Protein AF-A0A2L2T9X7-F1 (afdb_monomer_lite)

Radius of gyration: 12.85 Å; chains: 1; bounding box: 37×28×32 Å

Structure (mmCIF, N/CA/C/O backbone):
data_AF-A0A2L2T9X7-F1
#
_entry.id   AF-A0A2L2T9X7-F1
#
loop_
_atom_site.group_PDB
_atom_site.id
_atom_site.type_symbol
_atom_site.label_atom_id
_atom_site.label_alt_id
_atom_site.label_comp_id
_atom_site.label_asym_id
_atom_site.label_entity_id
_atom_site.label_seq_id
_atom_site.pdbx_PDB_ins_code
_atom_site.Cartn_x
_atom_site.Cartn_y
_atom_site.Cartn_z
_atom_site.occupancy
_atom_site.B_iso_or_equiv
_atom_site.auth_seq_id
_atom_site.auth_comp_id
_atom_site.auth_asym_id
_atom_site.auth_atom_id
_atom_site.pdbx_PDB_model_num
ATOM 1 N N . MET A 1 1 ? 8.212 11.317 -5.505 1.00 58.78 1 MET A N 1
ATOM 2 C CA . MET A 1 1 ? 8.219 10.140 -4.601 1.00 58.78 1 MET A CA 1
ATOM 3 C C . MET A 1 1 ? 7.392 10.392 -3.350 1.00 58.78 1 MET A C 1
ATOM 5 O O . MET A 1 1 ? 6.436 9.659 -3.141 1.00 58.78 1 MET A O 1
ATOM 9 N N . SER A 1 2 ? 7.699 11.438 -2.572 1.00 67.00 2 SER A N 1
ATOM 10 C CA . SER A 1 2 ? 6.882 11.884 -1.431 1.00 67.00 2 SER A CA 1
ATOM 11 C C . SER A 1 2 ? 5.402 12.030 -1.791 1.00 67.00 2 SER A C 1
ATOM 13 O O . SER A 1 2 ? 4.555 11.530 -1.068 1.00 67.00 2 SER A O 1
ATOM 15 N N . GLU A 1 3 ? 5.083 12.620 -2.940 1.00 79.75 3 GLU A N 1
ATOM 16 C CA . GLU A 1 3 ? 3.691 12.804 -3.374 1.00 79.75 3 GLU A CA 1
ATOM 17 C C . GLU A 1 3 ? 2.931 11.483 -3.575 1.00 79.75 3 GLU A C 1
ATOM 19 O O . GLU A 1 3 ? 1.746 11.410 -3.276 1.00 79.75 3 GLU A O 1
ATOM 24 N N . LEU A 1 4 ? 3.606 10.415 -4.021 1.00 84.00 4 LEU A N 1
ATOM 25 C CA . LEU A 1 4 ? 2.952 9.136 -4.303 1.00 84.00 4 LEU A CA 1
ATOM 26 C C . LEU A 1 4 ? 2.706 8.327 -3.024 1.00 84.00 4 LEU A C 1
ATOM 28 O O . LEU A 1 4 ? 1.606 7.819 -2.824 1.00 84.00 4 LEU A O 1
ATOM 32 N N . VAL A 1 5 ? 3.700 8.240 -2.132 1.00 83.81 5 VAL A N 1
ATOM 33 C CA . VAL A 1 5 ? 3.551 7.535 -0.841 1.00 83.81 5 VAL A CA 1
ATOM 34 C C . VAL A 1 5 ? 2.613 8.259 0.131 1.00 83.81 5 VAL A C 1
ATOM 36 O O . VAL A 1 5 ? 2.153 7.645 1.085 1.00 83.81 5 VAL A O 1
ATOM 39 N N . ASN A 1 6 ? 2.327 9.542 -0.117 1.00 85.12 6 ASN A N 1
ATOM 40 C CA . ASN A 1 6 ? 1.365 10.351 0.635 1.00 85.12 6 ASN A CA 1
ATOM 41 C C . ASN A 1 6 ? 0.051 10.591 -0.133 1.00 85.12 6 ASN A C 1
ATOM 43 O O . ASN A 1 6 ? -0.750 11.417 0.298 1.00 85.12 6 ASN A O 1
ATOM 47 N N . SER A 1 7 ? -0.170 9.920 -1.271 1.00 87.94 7 SER A N 1
ATOM 48 C CA . SER A 1 7 ? -1.402 10.106 -2.058 1.00 87.94 7 SER A CA 1
ATOM 49 C C . SER A 1 7 ? -2.647 9.610 -1.322 1.00 87.94 7 SER A C 1
ATOM 51 O O . SER A 1 7 ? -3.713 10.197 -1.465 1.00 87.94 7 SER A O 1
ATOM 53 N N . GLU A 1 8 ? -2.486 8.583 -0.488 1.00 90.62 8 GLU A N 1
ATOM 54 C CA . GLU A 1 8 ? -3.488 8.090 0.452 1.00 90.62 8 GLU A CA 1
ATOM 55 C C . GLU A 1 8 ? -2.820 7.802 1.806 1.00 90.62 8 GLU A C 1
ATOM 57 O O . GLU A 1 8 ? -1.623 7.489 1.834 1.00 90.62 8 GLU A O 1
ATOM 62 N N . PRO A 1 9 ? -3.568 7.834 2.929 1.00 89.00 9 PRO A N 1
ATOM 63 C CA . PRO A 1 9 ? -3.031 7.491 4.249 1.00 89.00 9 PRO A CA 1
ATOM 64 C C . PRO A 1 9 ? -2.436 6.083 4.306 1.00 89.00 9 PRO A C 1
ATOM 66 O O . PRO A 1 9 ? -1.485 5.843 5.043 1.00 89.00 9 PRO A O 1
ATOM 69 N N . VAL A 1 10 ? -2.986 5.154 3.518 1.00 90.31 10 VAL A N 1
ATOM 70 C CA . VAL A 1 10 ? -2.473 3.793 3.356 1.00 90.31 10 VAL A CA 1
ATOM 71 C C . VAL A 1 10 ? -2.231 3.537 1.875 1.00 90.31 10 VAL A C 1
ATOM 73 O O . VAL A 1 10 ? -3.164 3.568 1.074 1.00 90.31 10 VAL A O 1
ATOM 76 N N . MET A 1 11 ? -0.983 3.245 1.518 1.00 91.81 11 MET A N 1
ATOM 77 C CA . MET A 1 11 ? -0.565 2.979 0.143 1.00 91.81 11 MET A CA 1
ATOM 78 C C . MET A 1 11 ? 0.081 1.600 0.013 1.00 91.81 11 MET A C 1
ATOM 80 O O . MET A 1 11 ? 1.054 1.278 0.695 1.00 91.81 11 MET A O 1
ATOM 84 N N . LEU A 1 12 ? -0.445 0.785 -0.903 1.00 90.06 12 LEU A N 1
ATOM 85 C CA . LEU A 1 12 ? 0.079 -0.536 -1.239 1.00 90.06 12 LEU A CA 1
ATOM 86 C C . LEU A 1 12 ? 0.810 -0.504 -2.584 1.00 90.06 12 LEU A C 1
AT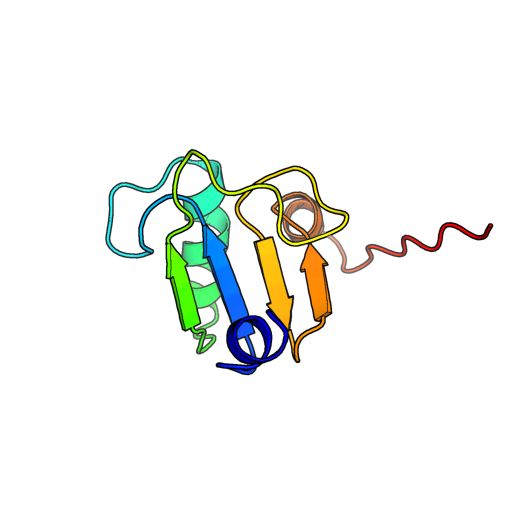OM 88 O O . LEU A 1 12 ? 0.194 -0.395 -3.644 1.00 90.06 12 LEU A O 1
ATOM 92 N N . PHE A 1 13 ? 2.125 -0.681 -2.551 1.00 89.12 13 PHE A N 1
ATOM 93 C CA . PHE A 1 13 ? 2.947 -0.825 -3.748 1.00 89.12 13 PHE A CA 1
ATOM 94 C C . PHE A 1 13 ? 3.119 -2.305 -4.057 1.00 89.12 13 PHE A C 1
ATOM 96 O O . PHE A 1 13 ? 3.565 -3.084 -3.212 1.00 89.12 13 PHE A O 1
ATOM 103 N N . MET A 1 14 ? 2.755 -2.726 -5.263 1.00 87.25 14 MET A N 1
ATOM 104 C CA . MET A 1 14 ? 2.778 -4.139 -5.628 1.00 87.25 14 MET A CA 1
ATOM 105 C C . MET A 1 14 ? 2.969 -4.348 -7.126 1.00 87.25 14 MET A C 1
ATOM 107 O O . MET A 1 14 ? 2.681 -3.468 -7.924 1.00 87.25 14 MET A O 1
ATOM 111 N N . LYS A 1 15 ? 3.430 -5.543 -7.515 1.00 85.00 15 LYS A N 1
ATOM 112 C CA . LYS A 1 15 ? 3.434 -5.961 -8.922 1.00 85.00 15 LYS A CA 1
ATOM 113 C C . LYS A 1 15 ? 2.056 -6.521 -9.280 1.00 85.00 15 LYS A C 1
ATOM 115 O O . LYS A 1 15 ? 1.625 -7.517 -8.694 1.00 85.00 15 LYS A O 1
ATOM 120 N N . GLY A 1 16 ? 1.392 -5.889 -10.240 1.00 83.19 16 GLY A N 1
ATOM 121 C CA . GLY A 1 16 ? -0.012 -6.105 -10.581 1.00 83.19 16 GLY A CA 1
ATOM 122 C C . GLY A 1 16 ? -0.950 -5.144 -9.844 1.00 83.19 16 GLY A C 1
ATOM 123 O O . GLY A 1 16 ? -0.525 -4.190 -9.202 1.00 83.19 16 GLY A O 1
ATOM 124 N N . THR A 1 17 ? -2.253 -5.399 -9.934 1.00 84.38 17 THR A N 1
ATOM 125 C CA . THR A 1 17 ? -3.296 -4.628 -9.233 1.00 84.38 17 THR A CA 1
ATOM 126 C C . THR A 1 17 ? -4.069 -5.517 -8.258 1.00 84.38 17 THR A C 1
ATOM 128 O O . THR A 1 17 ? -4.155 -6.724 -8.503 1.00 84.38 17 THR A O 1
ATOM 131 N N . PRO A 1 18 ? -4.699 -4.972 -7.199 1.00 83.25 18 PRO A N 1
ATOM 132 C CA . PRO A 1 18 ? -5.488 -5.765 -6.248 1.00 83.25 18 PRO A CA 1
ATOM 133 C C . PRO A 1 18 ? -6.572 -6.640 -6.898 1.00 83.25 18 PRO A C 1
ATOM 135 O O . PRO A 1 18 ? -6.842 -7.740 -6.433 1.00 83.25 18 PRO A O 1
ATOM 138 N N . LYS A 1 19 ? -7.136 -6.185 -8.027 1.00 80.62 19 LYS A N 1
ATOM 139 C CA . LYS A 1 19 ? -8.174 -6.893 -8.799 1.00 80.62 19 LYS A CA 1
ATOM 140 C C . LYS A 1 19 ? -7.626 -7.919 -9.803 1.00 80.62 19 LYS A C 1
ATOM 142 O O . LYS A 1 19 ? -8.400 -8.645 -10.419 1.00 80.62 19 LYS A O 1
ATOM 147 N N . SER A 1 20 ? -6.313 -7.949 -10.028 1.00 76.69 20 SER A N 1
ATOM 148 C CA . SER A 1 20 ? -5.662 -8.856 -10.983 1.00 76.69 20 SER A CA 1
ATOM 149 C C . SER A 1 20 ? -5.260 -10.188 -10.337 1.00 76.69 20 SER A C 1
ATOM 151 O O . SER A 1 20 ? -5.334 -10.356 -9.121 1.00 76.69 20 SER A O 1
ATOM 153 N N . HIS A 1 21 ? -4.790 -11.147 -11.143 1.00 67.00 21 HIS A N 1
ATOM 154 C CA . HIS A 1 21 ? -4.185 -12.385 -10.640 1.00 67.00 21 HIS A CA 1
ATOM 155 C C . HIS A 1 21 ? -2.852 -12.089 -9.938 1.00 67.00 21 HIS A C 1
ATOM 157 O O . HIS A 1 21 ? -1.769 -12.230 -10.500 1.00 67.00 21 HIS A O 1
ATOM 163 N N . VAL A 1 22 ? -2.937 -11.671 -8.680 1.00 68.81 22 VAL A N 1
ATOM 164 C CA . VAL A 1 22 ? -1.777 -11.340 -7.853 1.00 68.81 22 VAL A CA 1
ATOM 165 C C . VAL A 1 22 ? -1.081 -12.611 -7.374 1.00 68.81 22 VAL A C 1
ATOM 167 O O . VAL A 1 22 ? -1.738 -13.608 -7.038 1.00 68.81 22 VAL A O 1
ATOM 170 N N . ARG A 1 23 ? 0.259 -12.582 -7.329 1.00 71.06 23 ARG A N 1
ATOM 171 C CA . ARG A 1 23 ? 1.071 -13.682 -6.781 1.00 71.06 23 ARG A CA 1
ATOM 172 C C . ARG A 1 23 ? 0.695 -13.953 -5.320 1.00 71.06 23 ARG A C 1
ATOM 174 O O . ARG A 1 23 ? 0.241 -13.055 -4.613 1.00 71.06 23 ARG A O 1
ATOM 181 N N . HIS A 1 24 ? 0.909 -15.191 -4.866 1.00 70.50 24 HIS A N 1
ATOM 182 C CA . HIS A 1 24 ? 0.486 -15.683 -3.546 1.00 70.50 24 HIS A CA 1
ATOM 183 C C . HIS A 1 24 ? 0.809 -14.729 -2.381 1.00 70.50 24 HIS A C 1
ATOM 185 O O . HIS A 1 24 ? -0.034 -14.530 -1.509 1.00 70.50 24 HIS A O 1
ATOM 191 N N . PHE A 1 25 ? 1.986 -14.095 -2.396 1.00 71.25 25 PHE A N 1
ATOM 192 C CA . PHE A 1 25 ? 2.422 -13.163 -1.353 1.00 71.25 25 PHE A CA 1
ATOM 193 C C . PHE A 1 25 ? 1.635 -11.846 -1.340 1.00 71.25 25 PHE A C 1
ATOM 195 O O . PHE A 1 25 ? 1.156 -11.427 -0.290 1.00 71.25 25 PHE A O 1
ATOM 202 N N . SER A 1 26 ? 1.409 -11.232 -2.502 1.00 76.06 26 SER A N 1
ATOM 203 C CA . SER A 1 26 ? 0.597 -10.014 -2.621 1.00 76.06 26 SER A CA 1
ATOM 204 C C . SER A 1 26 ? -0.886 -10.257 -2.333 1.00 76.06 26 SER A C 1
ATOM 206 O O . SER A 1 26 ? -1.584 -9.354 -1.890 1.00 76.06 26 SER A O 1
ATOM 208 N N . ARG A 1 27 ? -1.378 -11.486 -2.524 1.00 82.50 27 ARG A N 1
ATOM 209 C CA . ARG A 1 27 ? -2.773 -11.823 -2.210 1.00 82.50 27 ARG A CA 1
ATOM 210 C C . ARG A 1 27 ? -3.087 -11.735 -0.720 1.00 82.50 27 ARG A C 1
ATOM 212 O O . ARG A 1 27 ? -4.193 -11.352 -0.362 1.00 82.50 27 ARG A O 1
ATOM 219 N N . ARG A 1 28 ? -2.131 -12.097 0.142 1.00 82.62 28 ARG A N 1
ATOM 220 C CA . ARG A 1 28 ? -2.331 -12.089 1.599 1.00 82.62 28 ARG A CA 1
ATOM 221 C C . ARG A 1 28 ? -2.575 -10.679 2.129 1.00 82.62 28 ARG A C 1
ATOM 223 O O . ARG A 1 28 ? -3.521 -10.482 2.878 1.00 82.62 28 ARG A O 1
ATOM 230 N N . ILE A 1 29 ? -1.764 -9.712 1.699 1.00 83.69 29 ILE A N 1
ATOM 231 C CA . ILE A 1 29 ? -1.892 -8.321 2.151 1.00 83.69 29 ILE A CA 1
ATOM 232 C C . ILE A 1 29 ? -3.164 -7.656 1.617 1.00 83.69 29 ILE A C 1
ATOM 234 O O . ILE A 1 29 ? -3.871 -7.016 2.385 1.00 83.69 29 ILE A O 1
ATOM 238 N N . VAL A 1 30 ? -3.506 -7.878 0.341 1.00 87.50 30 VAL A N 1
ATOM 239 C CA . VAL A 1 30 ? -4.758 -7.376 -0.251 1.00 87.50 30 VAL A CA 1
ATOM 240 C C . VAL A 1 30 ? -5.955 -7.914 0.525 1.00 87.50 30 VAL A C 1
ATOM 242 O O . VAL A 1 30 ? -6.770 -7.137 1.007 1.00 87.50 30 VAL A O 1
ATOM 245 N N . ARG A 1 31 ? -6.003 -9.234 0.739 1.00 86.62 31 ARG A N 1
ATOM 246 C CA . ARG A 1 31 ? -7.099 -9.870 1.469 1.00 86.62 31 ARG A CA 1
ATOM 247 C C . ARG A 1 31 ? -7.220 -9.357 2.899 1.00 86.62 31 ARG A C 1
ATOM 249 O O . ARG A 1 31 ? -8.327 -9.138 3.356 1.00 86.62 31 ARG A O 1
ATOM 256 N N . LEU A 1 32 ? -6.111 -9.133 3.599 1.00 83.81 32 LEU A N 1
ATOM 257 C CA . LEU A 1 32 ? -6.152 -8.593 4.957 1.00 83.81 32 LEU A CA 1
ATOM 258 C C . LEU A 1 32 ? -6.735 -7.174 4.998 1.00 83.81 32 LEU A C 1
ATOM 260 O O . LEU A 1 32 ? -7.553 -6.873 5.866 1.00 83.81 32 LEU A O 1
ATOM 264 N N . LEU A 1 33 ? -6.308 -6.305 4.077 1.00 85.56 33 LEU A N 1
ATOM 265 C CA . LEU A 1 33 ? -6.828 -4.942 3.983 1.00 85.56 33 LEU A CA 1
ATOM 266 C C . LEU A 1 33 ? -8.327 -4.956 3.655 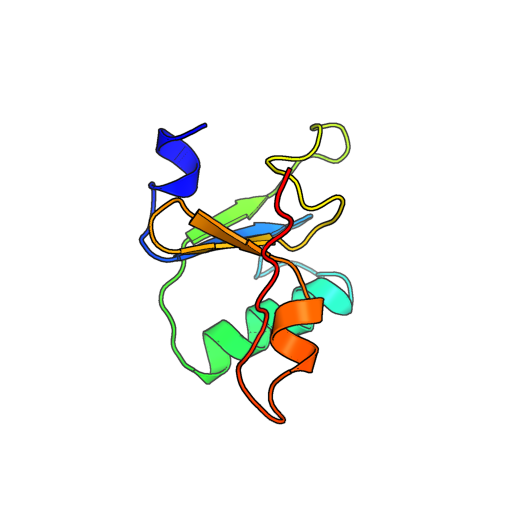1.00 85.56 33 LEU A C 1
ATOM 268 O O . LEU A 1 33 ? -9.092 -4.235 4.290 1.00 85.56 33 LEU A O 1
ATOM 272 N N . GLU A 1 34 ? -8.753 -5.828 2.739 1.00 87.62 34 GLU A N 1
ATOM 273 C CA . GLU A 1 34 ? -10.162 -6.021 2.379 1.00 87.62 34 GLU A CA 1
ATOM 274 C C . GLU A 1 34 ? -10.991 -6.603 3.539 1.00 87.62 34 GLU A C 1
ATOM 276 O O . GLU A 1 34 ? -12.036 -6.049 3.884 1.00 87.62 34 GLU A O 1
ATOM 281 N N . ASP A 1 35 ? -10.509 -7.664 4.195 1.00 87.44 35 ASP A N 1
ATOM 282 C CA . ASP A 1 35 ? -11.180 -8.344 5.313 1.00 87.44 35 ASP A CA 1
ATOM 283 C C . ASP A 1 35 ? -11.359 -7.391 6.509 1.00 87.44 35 ASP A C 1
ATOM 285 O O . ASP A 1 35 ? -12.406 -7.387 7.162 1.00 87.44 35 ASP A O 1
ATOM 289 N N . ARG A 1 36 ? -10.364 -6.530 6.774 1.00 84.38 36 ARG A N 1
ATOM 290 C CA . ARG A 1 36 ? -10.433 -5.488 7.814 1.00 84.38 36 ARG A CA 1
ATOM 291 C C . ARG A 1 36 ? -11.082 -4.183 7.338 1.00 84.38 36 ARG A C 1
ATOM 293 O O . ARG A 1 36 ? -11.200 -3.254 8.134 1.00 84.38 36 ARG A O 1
ATOM 300 N N . LYS A 1 37 ? -11.540 -4.115 6.082 1.00 87.44 37 LYS A N 1
ATOM 301 C CA . LYS A 1 37 ? -12.175 -2.939 5.457 1.00 87.44 37 LYS A CA 1
ATOM 302 C C . LYS A 1 37 ? -11.325 -1.665 5.535 1.00 87.44 37 LYS A C 1
ATOM 304 O O . LYS A 1 37 ? -11.864 -0.564 5.659 1.00 87.44 37 LYS A O 1
ATOM 309 N N . PHE A 1 38 ? -10.004 -1.803 5.465 1.00 85.94 38 PHE A N 1
ATOM 310 C CA . PHE A 1 38 ? -9.122 -0.653 5.330 1.00 85.94 38 PHE A CA 1
ATOM 311 C C . PHE A 1 38 ? -9.303 -0.023 3.950 1.00 85.94 38 PHE A C 1
ATOM 313 O O . PHE A 1 38 ? -9.296 -0.713 2.932 1.00 85.94 38 PHE A O 1
ATOM 320 N N . LEU A 1 39 ? -9.440 1.301 3.919 1.00 89.25 39 LEU A N 1
ATOM 321 C CA . LEU A 1 39 ? -9.310 2.067 2.687 1.00 89.25 39 LEU A CA 1
ATOM 322 C C . LEU A 1 39 ? -7.821 2.241 2.395 1.00 89.25 39 LEU A C 1
ATOM 324 O O . LEU A 1 39 ? -7.059 2.625 3.281 1.00 89.25 39 LEU A O 1
ATOM 328 N N . TYR A 1 40 ? -7.414 1.924 1.170 1.00 90.88 40 TYR A N 1
ATOM 329 C CA . TYR A 1 40 ? -6.032 2.059 0.733 1.00 90.88 40 TYR A CA 1
ATOM 330 C C . TYR A 1 40 ? -5.967 2.385 -0.757 1.00 90.88 40 TYR A C 1
ATOM 332 O O . TYR A 1 40 ? -6.776 1.899 -1.553 1.00 90.88 40 TYR A O 1
ATOM 340 N N . GLY A 1 41 ? -4.971 3.178 -1.139 1.00 92.19 41 GLY A N 1
ATOM 341 C CA . GLY A 1 41 ? -4.561 3.324 -2.527 1.00 92.19 41 GLY A CA 1
ATOM 342 C C . GLY A 1 41 ? -3.597 2.206 -2.920 1.00 92.19 41 GLY A C 1
ATOM 343 O O . GLY A 1 41 ? -2.888 1.642 -2.084 1.00 92.19 41 GLY A O 1
ATOM 344 N N . SER A 1 42 ? -3.550 1.862 -4.206 1.00 90.75 42 SER A N 1
ATOM 345 C CA . SER A 1 42 ? -2.593 0.877 -4.718 1.00 90.75 42 SER A CA 1
ATOM 346 C C . SER A 1 42 ? -1.848 1.406 -5.928 1.00 90.75 42 SER A C 1
ATOM 348 O O . SER A 1 42 ? -2.474 1.953 -6.836 1.00 90.75 42 SER A O 1
ATOM 350 N N . PHE A 1 43 ? -0.544 1.158 -5.983 1.00 89.62 43 PHE A N 1
ATOM 351 C CA . PHE A 1 43 ? 0.293 1.492 -7.126 1.00 89.62 43 PHE A CA 1
ATOM 352 C C . PHE A 1 43 ? 0.898 0.220 -7.727 1.00 89.62 43 PHE A C 1
ATOM 354 O O . PHE A 1 43 ? 1.513 -0.586 -7.020 1.00 89.62 43 PHE A O 1
ATOM 361 N N . ASN A 1 44 ? 0.694 0.037 -9.034 1.00 87.75 44 ASN A N 1
ATOM 362 C CA . ASN A 1 44 ? 1.255 -1.082 -9.780 1.00 87.75 44 ASN A CA 1
ATOM 363 C C . ASN A 1 44 ? 2.676 -0.735 -10.227 1.00 87.75 44 ASN A C 1
ATOM 365 O O . ASN A 1 44 ? 2.860 0.059 -11.145 1.00 87.75 44 ASN A O 1
ATOM 369 N N . VAL A 1 45 ? 3.657 -1.353 -9.585 1.00 84.12 45 VAL A N 1
ATOM 370 C CA . VAL A 1 45 ? 5.076 -1.122 -9.853 1.00 84.12 45 VAL A CA 1
ATOM 371 C C . VAL A 1 45 ? 5.497 -1.870 -11.112 1.00 84.12 45 VAL A C 1
ATOM 373 O O . VAL A 1 45 ? 5.259 -3.080 -11.228 1.00 84.12 45 VAL A O 1
ATOM 376 N N . HIS A 1 46 ? 6.145 -1.170 -12.046 1.00 76.88 46 HIS A N 1
ATOM 377 C CA . HIS A 1 46 ? 6.683 -1.809 -13.244 1.00 76.88 46 HIS A CA 1
ATOM 378 C C . HIS A 1 46 ? 7.858 -2.736 -12.893 1.00 76.88 46 HIS A C 1
ATOM 380 O O . HIS A 1 46 ? 8.513 -2.583 -11.864 1.00 76.88 46 HIS A O 1
ATOM 386 N N . SER A 1 47 ? 8.116 -3.759 -13.711 1.00 60.97 47 SER A N 1
ATOM 387 C CA . SER A 1 47 ? 9.117 -4.791 -13.402 1.00 60.97 47 SER A CA 1
ATOM 388 C C . SER A 1 47 ? 10.530 -4.249 -13.197 1.00 60.97 47 SER A C 1
ATOM 390 O O . SER A 1 47 ? 11.262 -4.865 -12.418 1.00 60.97 47 SER A O 1
ATOM 392 N N . ASP A 1 48 ? 10.829 -3.117 -13.834 1.00 61.75 48 ASP A N 1
ATOM 393 C CA . ASP A 1 48 ? 12.167 -2.539 -13.984 1.00 61.75 48 ASP A CA 1
ATOM 394 C C . ASP A 1 48 ? 12.374 -1.274 -13.133 1.00 61.75 48 ASP A C 1
ATOM 396 O O . ASP A 1 48 ? 13.416 -0.634 -13.225 1.00 61.75 48 ASP A O 1
ATOM 400 N N . GLU A 1 49 ? 11.391 -0.893 -12.309 1.00 61.53 49 GLU A N 1
ATOM 401 C CA . GLU A 1 49 ? 11.557 0.215 -11.367 1.00 61.53 49 GLU A CA 1
ATOM 402 C C . GLU A 1 49 ? 12.294 -0.257 -10.108 1.00 61.53 49 GLU A C 1
ATOM 404 O O . GLU A 1 49 ? 11.869 -1.191 -9.416 1.00 61.53 49 GLU A O 1
ATOM 409 N N . ASP A 1 50 ? 13.410 0.413 -9.821 1.00 55.88 50 ASP A N 1
ATOM 410 C CA . ASP A 1 50 ? 14.224 0.198 -8.634 1.00 55.88 50 ASP A CA 1
ATOM 411 C C . ASP A 1 50 ? 13.455 0.587 -7.356 1.00 55.88 50 ASP A C 1
ATOM 413 O O . ASP A 1 50 ? 12.933 1.691 -7.216 1.00 55.88 50 ASP A O 1
ATOM 417 N N . TRP A 1 51 ? 13.367 -0.386 -6.446 1.00 61.03 51 TRP A N 1
ATOM 418 C CA . TRP A 1 51 ? 13.077 -0.309 -5.008 1.00 61.03 51 TRP A CA 1
ATOM 419 C C . TRP A 1 51 ? 12.819 1.099 -4.415 1.00 61.03 51 TRP A C 1
ATOM 421 O O . TRP A 1 51 ? 13.717 1.917 -4.249 1.00 61.03 51 TRP A O 1
ATOM 431 N N . PHE A 1 52 ? 11.582 1.343 -3.959 1.00 63.25 52 PHE A N 1
ATOM 432 C CA . PHE A 1 52 ? 11.143 2.620 -3.366 1.00 63.25 52 PHE A CA 1
ATOM 433 C C . PHE A 1 52 ? 11.553 2.834 -1.890 1.00 63.25 52 PHE A C 1
ATOM 435 O O . PHE A 1 52 ? 10.994 3.690 -1.213 1.00 63.25 52 PHE A O 1
ATOM 442 N N . GLY A 1 53 ? 12.494 2.071 -1.335 1.00 62.28 53 GLY A N 1
ATOM 443 C CA . GLY A 1 53 ? 12.909 2.221 0.066 1.00 62.28 53 GLY A CA 1
ATOM 444 C C . GLY A 1 53 ? 13.898 1.149 0.515 1.00 62.28 53 GLY A C 1
ATOM 445 O O . GLY A 1 53 ? 14.292 0.303 -0.279 1.00 62.28 53 GLY A O 1
ATOM 446 N N . GLU A 1 54 ? 14.261 1.135 1.803 1.00 66.00 54 GLU A N 1
ATOM 447 C CA . GLU A 1 54 ? 15.202 0.152 2.384 1.00 66.00 54 GLU A CA 1
ATOM 448 C C . GLU A 1 54 ? 14.700 -1.306 2.324 1.00 66.00 54 GLU A C 1
ATOM 450 O O . GLU A 1 54 ? 15.424 -2.240 2.667 1.00 66.00 54 GLU A O 1
ATOM 455 N N . TRP A 1 55 ? 13.457 -1.519 1.881 1.00 70.62 55 TRP A N 1
ATOM 456 C CA . TRP A 1 55 ? 12.873 -2.839 1.718 1.00 70.62 55 TRP A CA 1
ATOM 457 C C . TRP A 1 55 ? 13.069 -3.373 0.291 1.00 70.62 55 TRP A C 1
ATOM 459 O O . TRP A 1 55 ? 12.543 -2.792 -0.660 1.00 70.62 55 TRP A O 1
ATOM 469 N N . PRO A 1 56 ? 13.742 -4.521 0.110 1.00 69.31 56 PRO A N 1
ATOM 470 C CA . PRO A 1 56 ? 14.206 -4.952 -1.209 1.00 69.31 56 PRO A CA 1
ATOM 471 C C . PRO A 1 56 ? 13.115 -5.565 -2.103 1.00 69.31 56 PRO A C 1
ATOM 473 O O . PRO A 1 56 ? 13.390 -5.916 -3.248 1.00 69.31 56 PRO A O 1
ATOM 476 N N . THR A 1 57 ? 11.890 -5.775 -1.600 1.00 76.00 57 THR A N 1
ATOM 477 C CA . THR A 1 57 ? 10.867 -6.591 -2.286 1.00 76.00 57 THR A CA 1
ATOM 478 C C . THR A 1 57 ? 9.466 -5.974 -2.294 1.00 76.00 57 THR A C 1
ATOM 480 O O . THR A 1 57 ? 9.155 -5.080 -1.516 1.00 76.00 57 THR A O 1
ATOM 483 N N . PHE A 1 58 ? 8.598 -6.472 -3.182 1.00 82.69 58 PHE A N 1
ATOM 484 C CA . PHE A 1 58 ? 7.165 -6.160 -3.202 1.00 82.69 58 PHE A CA 1
ATOM 485 C C . PHE A 1 58 ? 6.340 -7.371 -2.748 1.00 82.69 58 PHE A C 1
ATOM 487 O O . PHE A 1 58 ? 6.728 -8.507 -3.039 1.00 82.69 58 PHE A O 1
ATOM 494 N N . PRO A 1 59 ? 5.167 -7.163 -2.123 1.00 85.44 59 PRO A N 1
ATOM 495 C CA . PRO A 1 59 ? 4.494 -5.877 -1.886 1.00 85.44 59 PRO A CA 1
ATOM 496 C C . PRO A 1 59 ? 5.131 -5.042 -0.761 1.00 85.44 59 PRO A C 1
ATOM 498 O O . PRO A 1 59 ? 5.734 -5.613 0.141 1.00 85.44 59 PRO A O 1
ATOM 501 N N . GLN A 1 60 ? 4.959 -3.718 -0.804 1.00 87.31 60 GLN A N 1
ATOM 502 C CA . GLN A 1 60 ? 5.331 -2.785 0.269 1.00 87.31 60 GLN A CA 1
ATOM 503 C C . GLN A 1 60 ? 4.101 -2.005 0.736 1.00 87.31 60 GLN A C 1
ATOM 505 O O . GLN A 1 60 ? 3.374 -1.453 -0.093 1.00 87.31 60 GLN A O 1
ATOM 510 N N . LEU A 1 61 ? 3.890 -1.929 2.048 1.00 87.25 61 LEU A N 1
ATOM 511 C CA . LEU A 1 61 ? 2.865 -1.087 2.653 1.00 87.25 61 LEU A CA 1
ATOM 512 C C . LEU A 1 61 ? 3.480 0.193 3.208 1.00 87.25 61 LEU A C 1
ATOM 514 O O . LEU A 1 61 ? 4.455 0.150 3.960 1.00 87.25 61 LEU A O 1
ATOM 518 N N . TRP A 1 62 ? 2.850 1.311 2.88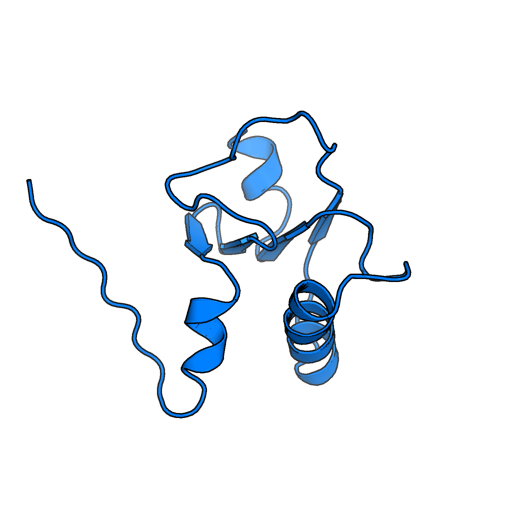3 1.00 88.44 62 TRP A N 1
ATOM 519 C CA . TRP A 1 62 ? 3.177 2.632 3.385 1.00 88.44 62 TRP A CA 1
ATOM 520 C C . TRP A 1 62 ? 1.989 3.194 4.160 1.00 88.44 62 TRP A C 1
ATOM 522 O O . TRP A 1 62 ? 0.847 3.049 3.724 1.00 88.44 62 TRP A O 1
ATOM 532 N N . VAL A 1 63 ? 2.266 3.818 5.303 1.00 87.69 63 VAL A N 1
ATOM 533 C CA . VAL A 1 63 ? 1.275 4.503 6.141 1.00 87.69 63 VAL A CA 1
ATOM 534 C C . VAL A 1 63 ? 1.789 5.901 6.448 1.00 87.69 63 VAL A C 1
ATOM 536 O O . VAL A 1 63 ? 2.911 6.038 6.937 1.00 87.69 63 VAL A O 1
ATOM 539 N N . ASP A 1 64 ? 1.004 6.928 6.127 1.00 88.38 64 ASP A N 1
ATOM 540 C CA . ASP A 1 64 ? 1.374 8.342 6.291 1.00 88.38 64 ASP A CA 1
ATOM 541 C C . ASP A 1 64 ? 2.772 8.658 5.720 1.00 88.38 64 ASP A C 1
ATOM 543 O O . ASP A 1 64 ? 3.638 9.241 6.382 1.00 88.38 64 ASP A O 1
ATOM 547 N N . GLY A 1 65 ? 3.035 8.163 4.505 1.00 85.69 65 GLY A N 1
ATOM 548 C CA . GLY A 1 65 ? 4.310 8.355 3.815 1.00 85.69 65 GLY A CA 1
ATOM 549 C C . GLY A 1 65 ? 5.504 7.621 4.429 1.00 85.69 65 GLY A C 1
ATOM 550 O O . GLY A 1 65 ? 6.631 7.822 3.977 1.00 85.69 65 GLY A O 1
ATOM 551 N N . LYS A 1 66 ? 5.289 6.757 5.427 1.00 86.06 66 LYS A N 1
ATOM 552 C CA . LYS A 1 66 ? 6.328 5.928 6.046 1.00 86.06 66 LYS A CA 1
ATOM 553 C C . LYS A 1 66 ? 6.180 4.484 5.607 1.00 86.06 66 LYS A C 1
ATOM 555 O O . LYS A 1 66 ? 5.103 3.901 5.710 1.00 86.06 66 LYS A O 1
ATOM 560 N N . LEU A 1 67 ? 7.283 3.898 5.155 1.00 85.12 67 LEU A N 1
ATOM 561 C CA . LEU A 1 67 ? 7.355 2.477 4.862 1.00 85.12 67 LEU A CA 1
ATOM 562 C C . LEU A 1 67 ? 7.100 1.706 6.156 1.00 85.12 67 LEU A C 1
ATOM 564 O O . LEU A 1 67 ? 7.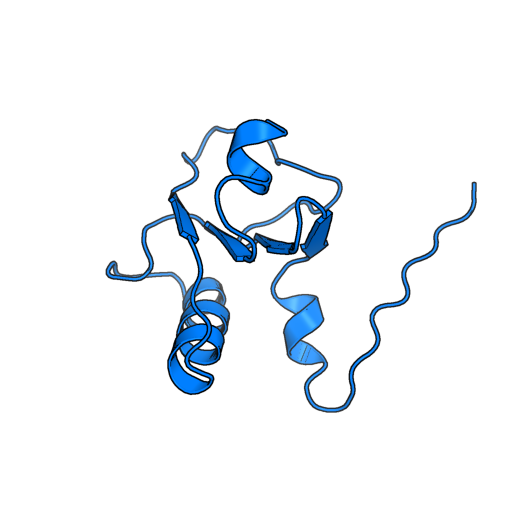902 1.770 7.087 1.00 85.12 67 LEU A O 1
ATOM 568 N N . LEU A 1 68 ? 5.985 0.981 6.203 1.00 83.56 68 LEU A N 1
ATOM 569 C CA . LEU A 1 68 ? 5.764 0.005 7.253 1.00 83.56 68 LEU A CA 1
ATOM 570 C C . LEU A 1 68 ? 6.684 -1.178 6.955 1.00 83.56 68 LEU A C 1
ATOM 572 O O . LEU A 1 68 ? 7.530 -1.485 7.783 1.00 83.56 68 LEU A O 1
ATOM 576 N N . GLY A 1 69 ? 6.594 -1.739 5.738 1.00 78.38 69 GLY A N 1
ATOM 577 C CA . GLY A 1 69 ? 7.458 -2.792 5.179 1.00 78.38 69 GLY A CA 1
ATOM 578 C C . GLY A 1 69 ? 6.681 -3.785 4.304 1.00 78.38 69 GLY A C 1
ATOM 579 O O . GLY A 1 69 ? 5.637 -3.436 3.753 1.00 78.38 69 GLY A O 1
ATOM 580 N N . GLY A 1 70 ? 7.205 -5.002 4.125 1.00 73.31 70 GLY A N 1
ATOM 581 C CA . GLY A 1 70 ? 6.616 -6.029 3.251 1.00 73.31 70 GLY A CA 1
ATOM 582 C C . GLY A 1 70 ? 5.746 -7.070 3.964 1.00 73.31 70 GLY A C 1
ATOM 583 O O . GLY A 1 70 ? 5.127 -6.802 4.991 1.00 73.31 70 GLY A O 1
ATOM 584 N N . LEU A 1 71 ? 5.699 -8.295 3.424 1.00 63.03 71 LEU A N 1
ATOM 585 C CA . LEU A 1 71 ? 4.897 -9.392 3.989 1.00 63.03 71 LEU A CA 1
ATOM 586 C C . LEU A 1 71 ? 5.357 -9.828 5.393 1.00 63.03 71 LEU A C 1
ATOM 588 O O . LEU A 1 71 ? 4.536 -10.293 6.181 1.00 63.03 71 LEU A O 1
ATOM 592 N N . ASP A 1 72 ? 6.637 -9.659 5.722 1.00 59.97 72 ASP A N 1
ATOM 593 C CA . ASP A 1 72 ? 7.213 -10.140 6.987 1.00 59.97 72 ASP A CA 1
ATOM 594 C C . ASP A 1 72 ? 6.635 -9.429 8.219 1.00 59.97 72 ASP A C 1
ATOM 596 O O . ASP A 1 72 ? 6.593 -9.998 9.306 1.00 59.97 72 ASP A O 1
ATOM 600 N N . ILE A 1 73 ? 6.086 -8.227 8.039 1.00 58.47 73 ILE A N 1
ATOM 601 C CA . ILE A 1 73 ? 5.371 -7.489 9.092 1.00 58.47 73 ILE A CA 1
ATOM 602 C C . ILE A 1 73 ? 4.039 -8.146 9.424 1.00 58.47 73 ILE A C 1
ATOM 604 O O . ILE A 1 73 ? 3.586 -8.111 10.563 1.00 58.47 73 ILE A O 1
ATOM 608 N N . TYR A 1 74 ? 3.430 -8.789 8.436 1.00 55.16 74 TYR A N 1
ATOM 609 C CA . TYR A 1 74 ? 2.132 -9.433 8.567 1.00 55.16 74 TYR A CA 1
ATOM 610 C C . TYR A 1 74 ? 2.225 -10.877 9.041 1.00 55.16 74 TYR A C 1
ATOM 612 O O . TYR A 1 74 ? 1.264 -11.396 9.602 1.00 55.16 74 TYR A O 1
ATOM 620 N N . SER A 1 75 ? 3.385 -11.526 8.889 1.00 51.62 75 SER A N 1
ATOM 621 C CA . SER A 1 75 ? 3.616 -12.830 9.521 1.00 51.62 75 SER A CA 1
ATOM 622 C C . SER A 1 75 ? 3.697 -12.737 11.053 1.00 51.62 75 SER A C 1
ATOM 624 O O . SER A 1 75 ? 3.744 -13.769 11.717 1.00 51.62 75 SER A O 1
ATOM 626 N N . MET A 1 76 ? 3.677 -11.519 11.606 1.00 45.47 76 MET A N 1
ATOM 627 C CA . MET A 1 76 ? 3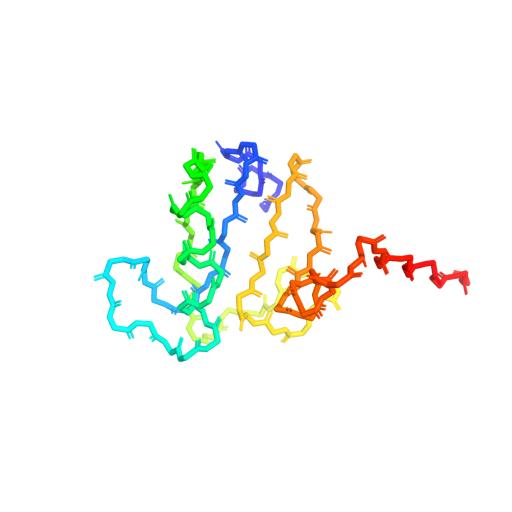.614 -11.222 13.035 1.00 45.47 76 MET A CA 1
ATOM 628 C C . MET A 1 76 ? 2.195 -10.875 13.523 1.00 45.47 76 MET A C 1
ATOM 630 O O . MET A 1 76 ? 2.044 -10.198 14.532 1.00 45.47 76 MET A O 1
ATOM 634 N N . GLU A 1 77 ? 1.126 -11.362 12.884 1.00 45.44 77 GLU A N 1
ATOM 635 C CA . GLU A 1 77 ? -0.199 -11.442 13.540 1.00 45.44 77 GLU A CA 1
ATOM 636 C C . GLU A 1 77 ? -0.353 -12.706 14.418 1.00 45.44 77 GLU A C 1
ATOM 638 O O . GLU A 1 77 ? -1.428 -13.282 14.523 1.00 45.44 77 GLU A O 1
ATOM 643 N N . GLU A 1 78 ? 0.726 -13.086 15.110 1.00 42.97 78 GLU A N 1
ATOM 644 C CA . GLU A 1 78 ? 0.677 -13.603 16.494 1.00 42.97 78 GLU A CA 1
ATOM 645 C C . GLU A 1 78 ? 1.167 -12.534 17.508 1.00 42.97 78 GLU A C 1
ATOM 647 O O . GLU A 1 78 ? 1.298 -12.799 18.698 1.00 42.97 78 GLU A O 1
ATOM 652 N N . GLY A 1 79 ? 1.440 -11.296 17.081 1.00 34.19 79 GLY A N 1
ATOM 653 C CA . GLY A 1 79 ? 1.871 -10.221 17.973 1.00 34.19 79 GLY A CA 1
ATOM 654 C C . GLY A 1 79 ? 2.595 -9.104 17.233 1.00 34.19 79 GLY A C 1
ATOM 655 O O . GLY A 1 79 ? 3.730 -9.268 16.796 1.00 34.19 79 GLY A O 1
ATOM 656 N N . ILE A 1 80 ? 1.953 -7.942 17.134 1.00 42.72 80 ILE A N 1
ATOM 657 C CA . ILE A 1 80 ? 2.555 -6.693 16.659 1.00 42.72 80 ILE A CA 1
ATOM 658 C C . ILE A 1 80 ? 3.928 -6.480 17.325 1.00 42.72 80 ILE A C 1
ATOM 660 O O . ILE A 1 80 ? 3.974 -6.191 18.518 1.00 42.72 80 ILE A O 1
ATOM 664 N N . ALA A 1 81 ? 5.024 -6.562 16.559 1.00 38.00 81 ALA A N 1
ATOM 665 C CA . ALA A 1 81 ? 6.254 -5.786 16.761 1.00 38.00 81 ALA A CA 1
ATOM 666 C C . ALA A 1 81 ? 7.303 -6.079 15.674 1.00 38.00 81 ALA A C 1
ATOM 668 O O . ALA A 1 81 ? 8.085 -7.016 15.803 1.00 38.00 81 ALA A O 1
ATOM 669 N N . VAL A 1 82 ? 7.465 -5.180 14.697 1.00 39.62 82 VAL A N 1
ATOM 670 C CA . VAL A 1 82 ? 8.783 -5.005 14.068 1.00 39.62 82 VAL A CA 1
ATOM 671 C C . VAL A 1 82 ? 9.385 -3.703 14.572 1.00 39.62 82 VAL A C 1
ATOM 673 O O . VAL A 1 82 ? 9.254 -2.640 13.976 1.00 39.62 82 VAL A O 1
ATOM 676 N N . LYS A 1 83 ? 10.083 -3.802 15.707 1.00 45.53 83 LYS A N 1
ATOM 677 C CA . LYS A 1 83 ? 11.232 -2.933 15.952 1.00 45.53 83 LYS A CA 1
ATOM 678 C C . LYS A 1 83 ? 12.315 -3.355 14.965 1.00 45.53 83 LYS A C 1
ATOM 680 O O . LYS A 1 83 ? 12.871 -4.434 15.122 1.00 45.53 83 LYS A O 1
ATOM 685 N N . HIS A 1 84 ? 12.664 -2.496 14.020 1.00 36.28 84 HIS A N 1
ATOM 686 C CA . HIS A 1 84 ? 14.023 -2.470 13.488 1.00 36.28 84 HIS A CA 1
ATOM 687 C C . HIS A 1 84 ? 14.556 -1.050 13.620 1.00 36.28 84 HIS A C 1
ATOM 689 O O . HIS A 1 84 ?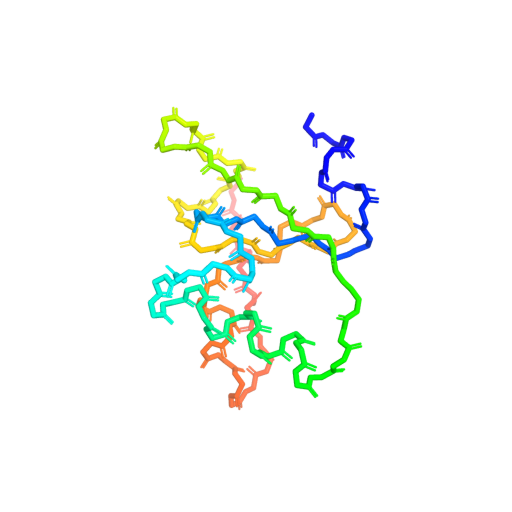 14.514 -0.240 12.706 1.00 36.28 84 HIS A O 1
ATOM 695 N N . GLY A 1 85 ? 15.073 -0.761 14.814 1.00 33.47 85 GLY A N 1
ATOM 696 C CA . GLY A 1 85 ? 16.217 0.123 14.882 1.00 33.47 85 GLY A CA 1
ATOM 697 C C . GLY A 1 85 ? 17.418 -0.659 14.368 1.00 33.47 85 GLY A C 1
ATOM 698 O O . GLY A 1 85 ? 17.752 -1.704 14.927 1.00 33.47 85 GLY A O 1
ATOM 699 N N . LYS A 1 86 ? 18.105 -0.130 13.362 1.00 30.17 86 LYS A N 1
ATOM 700 C CA . LYS A 1 86 ? 19.556 -0.248 13.334 1.00 30.17 86 LYS A CA 1
ATOM 701 C C . LYS A 1 86 ? 20.115 1.148 13.550 1.00 30.17 86 LYS A C 1
ATOM 703 O O . LYS A 1 86 ? 20.006 2.020 12.702 1.00 30.17 86 LYS A O 1
ATOM 708 N N . LYS A 1 87 ? 20.660 1.333 14.753 1.00 35.56 87 LYS A N 1
ATOM 709 C CA . LYS A 1 87 ? 21.718 2.303 15.012 1.00 35.56 87 LYS A CA 1
ATOM 710 C C . LYS A 1 87 ? 22.855 2.015 14.034 1.00 35.56 87 LYS A C 1
ATOM 712 O O . LYS A 1 87 ? 23.366 0.897 14.073 1.00 35.56 87 LYS A O 1
ATOM 717 N N . THR A 1 88 ? 23.255 3.019 13.269 1.00 34.59 88 THR A N 1
ATOM 718 C CA . THR A 1 88 ? 24.643 3.485 13.124 1.00 34.59 88 THR A CA 1
ATOM 719 C C . THR A 1 88 ? 24.596 4.918 12.643 1.00 34.59 88 THR A C 1
ATOM 721 O O . THR A 1 88 ? 23.858 5.146 11.662 1.00 34.59 88 THR A O 1
#

Organism: NCBI:txid56646

pLDDT: mean 72.94, std 17.58, range [30.17, 92.19]

Secondary structure (DSSP, 8-state):
-HHHHTSSSEEEEESS-TTS---HHHHHHHHHHHHTT---EEEE--TT---SSS--SS-EEEETTEEEESGGGGGGTTS---------

Foldseek 3Di:
DLCQLQVDQKEKEAADDLPDPGDPFQVVVSVVCVVVVPDYHYDHDDPPDADPDPARDDGWMHGNSHTPYGSVQVVQVVHDDDDDDDDD

Sequence (88 aa):
MSELVNSEPVMLFMKGTPKSHVRHFSRRIVRLLEDRKFLYGSFNVHSDEDWFGEWPTFPQLWVDGKLLGGLDIYSMEEGIAVKHGKKT

InterPro domains:
  IPR002109 Glutaredoxin [PF00462] (10-67)
  IPR004480 Monothiol glutaredoxin-related [PTHR10293] (3-75)
  IPR036249 Thioredoxin-like superfamily [SSF52833] (3-74)